Protein AF-A0A2S9GPB7-F1 (afdb_monomer)

Nearest PDB structures (foldseek):
  3t9q-assembly1_A  TM=3.711E-01  e=6.234E+00  Bacillus subtilis
  8k6n-assembly1_E  TM=3.688E-01  e=7.112E+00  Homo sapiens

Structure (mmCIF, N/CA/C/O backbone):
data_AF-A0A2S9GPB7-F1
#
_entry.id   AF-A0A2S9GPB7-F1
#
loop_
_atom_site.group_PDB
_atom_site.id
_atom_site.type_symbol
_atom_site.label_atom_id
_atom_site.label_alt_id
_atom_site.label_comp_id
_atom_site.label_asym_id
_atom_site.label_entity_id
_atom_site.label_seq_id
_atom_site.pdbx_PDB_ins_code
_atom_site.Cartn_x
_atom_site.Cartn_y
_atom_site.Cartn_z
_atom_site.occupancy
_atom_site.B_iso_or_equiv
_atom_site.auth_seq_id
_atom_site.auth_comp_id
_atom_site.auth_asym_id
_atom_site.auth_atom_id
_atom_site.pdbx_PDB_model_num
ATOM 1 N N . THR A 1 1 ? -1.835 -0.639 14.586 1.00 83.81 1 THR A N 1
ATOM 2 C CA . THR A 1 1 ? -2.191 0.249 13.467 1.00 83.81 1 THR A CA 1
ATOM 3 C C . THR A 1 1 ? -3.677 0.128 13.200 1.00 83.81 1 THR A C 1
ATOM 5 O O . THR A 1 1 ? -4.309 -0.823 13.679 1.00 83.81 1 THR A O 1
ATOM 8 N N . ASP A 1 2 ? -4.241 1.104 12.505 1.00 93.06 2 ASP A N 1
ATOM 9 C CA . ASP A 1 2 ? -5.675 1.184 12.245 1.00 93.06 2 ASP A CA 1
ATOM 10 C C . ASP A 1 2 ? -6.104 0.248 11.119 1.00 93.06 2 ASP A C 1
ATOM 12 O O . ASP A 1 2 ? -5.328 -0.106 10.230 1.00 93.06 2 ASP A O 1
ATOM 16 N N . ARG A 1 3 ? -7.347 -0.215 11.196 1.00 94.38 3 ARG A N 1
ATOM 17 C CA . ARG A 1 3 ? -7.952 -1.067 10.184 1.00 94.38 3 ARG A CA 1
ATOM 18 C C . ARG A 1 3 ? -8.159 -0.260 8.912 1.00 94.38 3 ARG A C 1
ATOM 20 O O . ARG A 1 3 ? -8.921 0.700 8.911 1.00 94.38 3 ARG A O 1
ATOM 27 N N . ASP A 1 4 ? -7.574 -0.760 7.838 1.00 95.38 4 ASP A N 1
ATOM 28 C CA . ASP A 1 4 ? -7.712 -0.219 6.497 1.00 95.38 4 ASP A CA 1
ATOM 29 C C . ASP A 1 4 ? -8.638 -1.104 5.650 1.00 95.38 4 ASP A C 1
ATOM 31 O O . ASP A 1 4 ? -8.525 -2.338 5.663 1.00 95.38 4 ASP A O 1
ATOM 35 N N . VAL A 1 5 ? -9.593 -0.478 4.965 1.00 93.81 5 VAL A N 1
ATOM 36 C CA . VAL A 1 5 ? -10.559 -1.144 4.088 1.00 93.81 5 VAL A CA 1
ATOM 37 C C . VAL A 1 5 ? -10.677 -0.343 2.802 1.00 93.81 5 VAL A C 1
ATOM 39 O O . VAL A 1 5 ? -11.176 0.778 2.828 1.00 93.81 5 VAL A O 1
ATOM 42 N N . GLN A 1 6 ? -10.292 -0.958 1.688 1.00 92.88 6 GLN A N 1
ATOM 43 C CA . GLN A 1 6 ? -10.408 -0.390 0.345 1.00 92.88 6 GLN A CA 1
ATOM 44 C C . GLN A 1 6 ? -11.311 -1.300 -0.479 1.00 92.88 6 GLN A C 1
ATOM 46 O O . GLN A 1 6 ? -11.168 -2.521 -0.426 1.00 92.88 6 GLN A O 1
ATOM 51 N N . ASN A 1 7 ? -12.302 -0.730 -1.168 1.00 89.25 7 ASN A N 1
ATOM 52 C CA . ASN A 1 7 ? -13.269 -1.481 -1.984 1.00 89.25 7 ASN A CA 1
ATOM 53 C C . ASN A 1 7 ? -13.922 -2.679 -1.261 1.00 89.25 7 ASN A C 1
ATOM 55 O O . ASN A 1 7 ? -14.182 -3.730 -1.842 1.00 89.25 7 ASN A O 1
ATOM 59 N N . GLY A 1 8 ? -14.182 -2.535 0.044 1.00 90.31 8 GLY A N 1
ATOM 60 C CA . GLY A 1 8 ? -14.765 -3.590 0.882 1.00 90.31 8 GLY A CA 1
ATOM 61 C C . GLY A 1 8 ? -13.790 -4.697 1.308 1.00 90.31 8 GLY A C 1
ATOM 62 O O . GLY A 1 8 ? -14.165 -5.553 2.112 1.00 90.31 8 GLY A O 1
ATOM 63 N N . ALA A 1 9 ? -12.539 -4.667 0.844 1.00 92.56 9 ALA A N 1
ATOM 64 C CA . ALA A 1 9 ? -11.482 -5.600 1.211 1.00 92.56 9 ALA A CA 1
ATOM 65 C C . ALA A 1 9 ? -10.568 -5.015 2.296 1.00 92.56 9 ALA A C 1
ATOM 67 O O . ALA A 1 9 ? -10.206 -3.840 2.275 1.00 92.56 9 ALA A O 1
ATOM 68 N N . LYS A 1 10 ? -10.181 -5.847 3.270 1.00 94.69 10 LYS A N 1
ATOM 69 C CA . LYS A 1 10 ? -9.207 -5.451 4.296 1.00 94.69 10 LYS A CA 1
ATOM 70 C C . LYS A 1 10 ? -7.811 -5.466 3.697 1.00 94.69 10 LYS A C 1
ATOM 72 O O . LYS A 1 10 ? -7.358 -6.524 3.264 1.00 94.69 10 LYS A O 1
ATOM 77 N N . GLN A 1 11 ? -7.124 -4.338 3.774 1.00 96.31 11 GLN A N 1
ATOM 78 C CA . GLN A 1 11 ? -5.770 -4.219 3.255 1.00 96.31 11 GLN A CA 1
ATOM 79 C C . GLN A 1 11 ? -4.717 -4.618 4.299 1.00 96.31 11 GLN A C 1
ATOM 81 O O . GLN A 1 11 ? -4.957 -4.582 5.514 1.00 96.31 11 GLN A O 1
ATOM 86 N N . GLN A 1 12 ? -3.555 -5.061 3.816 1.00 95.94 12 GLN A N 1
ATOM 87 C CA . GLN A 1 12 ? -2.424 -5.523 4.627 1.00 95.94 12 GLN A CA 1
ATOM 88 C C . GLN A 1 12 ? -1.114 -5.078 3.983 1.00 95.94 12 GLN A C 1
ATOM 90 O O . GLN A 1 12 ? -0.978 -5.132 2.761 1.00 95.94 12 GLN A O 1
ATOM 95 N N . VAL A 1 13 ? -0.142 -4.696 4.807 1.00 96.00 13 VAL A N 1
ATOM 96 C CA . VAL A 1 13 ? 1.190 -4.284 4.346 1.00 96.00 13 VAL A CA 1
ATOM 97 C C . VAL A 1 13 ? 2.201 -5.383 4.649 1.00 96.00 13 VAL A C 1
ATOM 99 O O . VAL A 1 13 ? 2.142 -6.007 5.708 1.00 96.00 13 VAL A O 1
ATOM 102 N N . SER A 1 14 ? 3.122 -5.647 3.728 1.00 96.62 14 SER A N 1
ATOM 103 C CA . SER A 1 14 ? 4.280 -6.499 4.005 1.00 96.62 14 SER A CA 1
ATOM 104 C C . SER A 1 14 ? 5.338 -5.703 4.759 1.00 96.62 14 SER A C 1
ATOM 106 O O . SER A 1 14 ? 5.622 -4.562 4.402 1.00 96.62 14 SER A O 1
ATOM 108 N N . VAL A 1 15 ? 5.935 -6.313 5.774 1.00 96.31 15 VAL A N 1
ATOM 109 C CA . VAL A 1 15 ? 7.037 -5.745 6.554 1.00 96.31 15 VAL A CA 1
ATOM 110 C C . VAL A 1 15 ? 8.195 -6.737 6.594 1.00 96.31 15 VAL A C 1
ATOM 112 O O . VAL A 1 15 ? 7.973 -7.947 6.650 1.00 96.31 15 VAL A O 1
ATOM 115 N N . GLU A 1 16 ? 9.417 -6.215 6.559 1.00 97.44 16 GLU A N 1
ATOM 116 C CA . GLU A 1 16 ? 10.661 -6.965 6.744 1.00 97.44 16 GLU A CA 1
ATOM 117 C C . GLU A 1 16 ? 11.289 -6.556 8.083 1.00 97.44 16 GLU A C 1
ATOM 119 O O . GLU A 1 16 ? 11.292 -5.373 8.433 1.00 97.44 16 GLU A O 1
ATOM 124 N N . ASP A 1 17 ? 11.792 -7.524 8.849 1.00 96.38 17 ASP A N 1
ATOM 125 C CA . ASP A 1 17 ? 12.534 -7.266 10.086 1.00 96.38 17 ASP A CA 1
ATOM 126 C C . ASP A 1 17 ? 14.059 -7.353 9.891 1.00 96.38 17 ASP A C 1
ATOM 128 O O . ASP A 1 17 ? 14.567 -7.677 8.820 1.00 96.38 17 ASP A O 1
ATOM 132 N N . SER A 1 18 ? 14.831 -7.074 10.947 1.00 97.12 18 SER A N 1
ATOM 133 C CA . SER A 1 18 ? 16.300 -7.096 10.882 1.00 97.12 18 SER A CA 1
ATOM 134 C C . SER A 1 18 ? 16.908 -8.486 10.644 1.00 97.12 18 SER A C 1
ATOM 136 O O . SER A 1 18 ? 18.127 -8.596 10.542 1.00 97.12 18 SER A O 1
ATOM 138 N N . MET A 1 19 ? 16.090 -9.540 10.616 1.00 96.88 19 MET A N 1
ATOM 139 C CA . MET A 1 19 ? 16.490 -10.917 10.319 1.00 96.88 19 MET A CA 1
ATOM 140 C C . MET A 1 19 ? 16.056 -11.338 8.906 1.00 96.88 19 MET A C 1
ATOM 142 O O . MET A 1 19 ? 16.073 -12.529 8.594 1.00 96.88 19 MET A O 1
ATOM 146 N N . SER A 1 20 ? 15.675 -10.373 8.059 1.00 94.94 20 SER A N 1
ATOM 147 C CA . SER A 1 20 ? 15.198 -10.581 6.687 1.00 94.94 20 SER A CA 1
ATOM 148 C C . SER A 1 20 ? 13.941 -11.449 6.594 1.00 94.94 20 SER A C 1
ATOM 150 O O . SER A 1 20 ? 13.713 -12.135 5.596 1.00 94.94 20 SER A O 1
ATOM 152 N N . MET A 1 21 ? 13.096 -11.426 7.629 1.00 97.06 21 MET A N 1
ATOM 153 C CA . MET A 1 21 ? 11.816 -12.128 7.614 1.00 97.06 21 MET A CA 1
ATOM 154 C C . MET A 1 21 ? 10.708 -11.217 7.091 1.00 97.06 21 MET A C 1
ATOM 156 O O . MET A 1 21 ? 10.335 -10.236 7.735 1.00 97.06 21 MET A O 1
ATOM 160 N N . VAL A 1 22 ? 10.125 -11.593 5.951 1.00 96.62 22 VAL A N 1
ATOM 161 C CA . VAL A 1 22 ? 8.976 -10.892 5.364 1.00 96.62 22 VAL A CA 1
ATOM 162 C C . VAL A 1 22 ? 7.673 -11.501 5.870 1.00 96.62 22 VAL A C 1
ATOM 164 O O . VAL A 1 22 ? 7.433 -12.702 5.729 1.00 96.62 22 VAL A O 1
ATOM 167 N N . HIS A 1 23 ? 6.803 -10.672 6.441 1.00 96.00 23 HIS A N 1
ATOM 168 C CA . HIS A 1 23 ? 5.481 -11.087 6.907 1.00 96.00 23 HIS A CA 1
ATOM 169 C C . HIS A 1 23 ? 4.435 -9.989 6.702 1.00 96.00 23 HIS A C 1
ATOM 171 O O . HIS A 1 23 ? 4.756 -8.826 6.468 1.00 96.00 23 HIS A O 1
ATOM 177 N N . LEU A 1 24 ? 3.157 -10.364 6.771 1.00 96.31 24 LEU A N 1
ATOM 178 C CA . LEU A 1 24 ? 2.054 -9.412 6.669 1.00 96.31 24 LEU A CA 1
ATOM 179 C C . LEU A 1 24 ? 1.763 -8.774 8.028 1.00 96.31 24 LEU A C 1
ATOM 181 O O . LEU A 1 24 ? 1.618 -9.460 9.040 1.00 96.31 24 LEU A O 1
ATOM 185 N N . SER A 1 25 ? 1.601 -7.457 8.017 1.00 95.56 25 SER A N 1
ATOM 186 C CA . SER A 1 25 ? 1.101 -6.658 9.124 1.00 95.56 25 SER A CA 1
ATOM 187 C C . SER A 1 25 ? -0.276 -6.099 8.774 1.00 95.56 25 SER A C 1
ATOM 189 O O . SER A 1 25 ? -0.520 -5.603 7.670 1.00 95.56 25 SER A O 1
ATOM 191 N N . ARG A 1 26 ? -1.203 -6.189 9.731 1.00 93.31 26 ARG A N 1
ATOM 192 C CA . ARG A 1 26 ? -2.584 -5.730 9.569 1.00 93.31 26 ARG A CA 1
ATOM 193 C C . ARG A 1 26 ? -3.056 -4.981 10.802 1.00 93.31 26 ARG A C 1
ATOM 195 O O . ARG A 1 26 ? -3.019 -5.508 11.914 1.00 93.31 26 ARG A O 1
ATOM 202 N N . GLY A 1 27 ? -3.608 -3.794 10.580 1.00 91.19 27 GLY A N 1
ATOM 203 C CA . GLY A 1 27 ? -4.292 -3.047 11.623 1.00 91.19 27 GLY A CA 1
ATOM 204 C C . GLY A 1 27 ? -5.642 -3.651 12.008 1.00 91.19 27 GLY A C 1
ATOM 205 O O . GLY A 1 27 ? -6.401 -4.160 11.174 1.00 91.19 27 GLY A O 1
ATOM 206 N N . SER A 1 28 ? -5.952 -3.618 13.300 1.00 93.31 28 SER A N 1
ATOM 207 C CA . SER A 1 28 ? -7.219 -4.112 13.857 1.00 93.31 28 SER A CA 1
ATOM 208 C C . SER A 1 28 ? -8.011 -3.041 14.602 1.00 93.31 28 SER A C 1
ATOM 210 O O . SER A 1 28 ? -9.195 -3.258 14.868 1.00 93.31 28 SER A O 1
ATOM 212 N N . LEU A 1 29 ? -7.384 -1.904 14.911 1.00 94.50 29 LEU A N 1
ATOM 213 C CA . LEU A 1 29 ? -8.013 -0.804 15.631 1.00 94.50 29 LEU A CA 1
ATOM 214 C C . LEU A 1 29 ? -8.985 -0.052 14.722 1.00 94.50 29 LEU A C 1
ATOM 216 O O . LEU A 1 29 ? -8.832 -0.037 13.503 1.00 94.50 29 LEU A O 1
ATOM 220 N N . HIS A 1 30 ? -10.015 0.549 15.306 1.00 93.69 30 HIS A N 1
ATOM 221 C CA . HIS A 1 30 ? -10.843 1.490 14.563 1.00 93.69 30 HIS A CA 1
ATOM 222 C C . HIS A 1 30 ? -10.029 2.768 14.315 1.00 93.69 30 HIS A C 1
ATOM 224 O O . HIS A 1 30 ? -9.449 3.260 15.286 1.00 93.69 30 HIS A O 1
ATOM 230 N N . PRO A 1 31 ? -9.988 3.301 13.077 1.00 93.44 31 PRO A N 1
ATOM 231 C CA . PRO A 1 31 ? -9.320 4.567 12.812 1.00 93.44 31 PRO A CA 1
ATOM 232 C C . PRO A 1 31 ? -9.819 5.661 13.766 1.00 93.44 31 PRO A C 1
ATOM 234 O O . PRO A 1 31 ? -11.024 5.746 14.008 1.00 93.44 31 PRO A O 1
ATOM 237 N N . PRO A 1 32 ? -8.935 6.511 14.310 1.00 93.81 32 PRO A N 1
ATOM 238 C CA . PRO A 1 32 ? -9.311 7.501 15.318 1.00 93.81 32 PRO A CA 1
ATOM 239 C C . PRO A 1 32 ? -10.185 8.645 14.771 1.00 93.81 32 PRO A C 1
ATOM 241 O O . PRO A 1 32 ? -10.648 9.481 15.544 1.00 93.81 32 PRO A O 1
ATOM 244 N N . GLY A 1 33 ? -10.430 8.690 13.460 1.00 93.81 33 GLY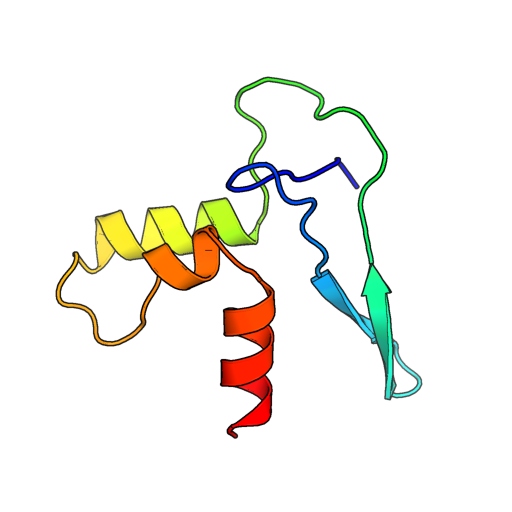 A N 1
ATOM 245 C CA . GLY A 1 33 ? -11.340 9.632 12.817 1.00 93.81 33 GLY A CA 1
ATOM 246 C C . GLY A 1 33 ? -11.500 9.353 11.322 1.00 93.81 33 GLY A C 1
ATOM 247 O O . GLY A 1 33 ? -10.716 8.615 10.730 1.00 93.81 33 GLY A O 1
ATOM 248 N N . GLU A 1 34 ? -12.502 9.980 10.705 1.00 91.19 34 GLU A N 1
ATOM 249 C CA . GLU A 1 34 ? -12.867 9.772 9.291 1.00 91.19 34 GLU A CA 1
ATOM 250 C C . GLU A 1 34 ? -11.811 10.274 8.295 1.00 91.19 34 GLU A C 1
ATOM 252 O O . GLU A 1 34 ? -11.772 9.834 7.151 1.00 91.19 34 GLU A O 1
ATOM 257 N N . GLN A 1 35 ? -10.948 11.198 8.722 1.00 92.88 35 GLN A N 1
ATOM 258 C CA . GLN A 1 35 ? -9.885 11.760 7.883 1.00 92.88 35 GLN A CA 1
ATOM 259 C C . GLN A 1 35 ? -8.583 10.954 7.939 1.00 92.88 35 GLN A C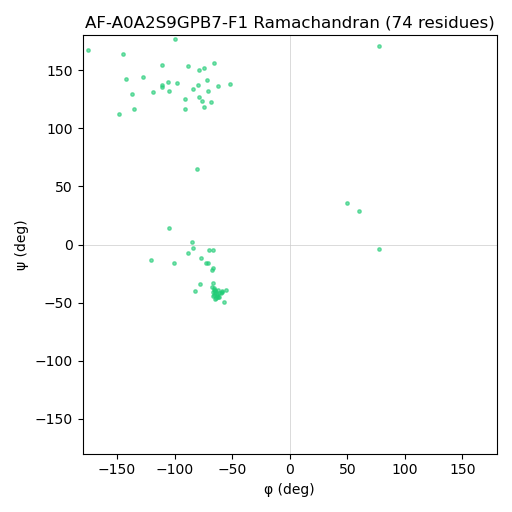 1
ATOM 261 O O . GLN A 1 35 ? -7.647 11.260 7.203 1.00 92.88 35 GLN A O 1
ATOM 266 N N . VAL A 1 36 ? -8.490 9.953 8.819 1.00 94.19 36 VAL A N 1
ATOM 267 C CA . VAL A 1 36 ? -7.286 9.125 8.929 1.00 94.19 36 VAL A CA 1
ATOM 268 C C . VAL A 1 36 ? -7.247 8.180 7.737 1.00 94.19 36 VAL A C 1
ATOM 270 O O . VAL A 1 36 ? -8.138 7.353 7.554 1.00 94.19 36 VAL A O 1
ATOM 273 N N . ARG A 1 37 ? -6.196 8.316 6.932 1.00 93.62 37 ARG A N 1
ATOM 274 C CA . ARG A 1 37 ? -5.936 7.504 5.742 1.00 93.62 37 ARG A CA 1
ATOM 275 C C . ARG A 1 37 ? -4.732 6.602 5.984 1.00 93.62 37 ARG A C 1
ATOM 277 O O . ARG A 1 37 ? -3.871 6.921 6.806 1.00 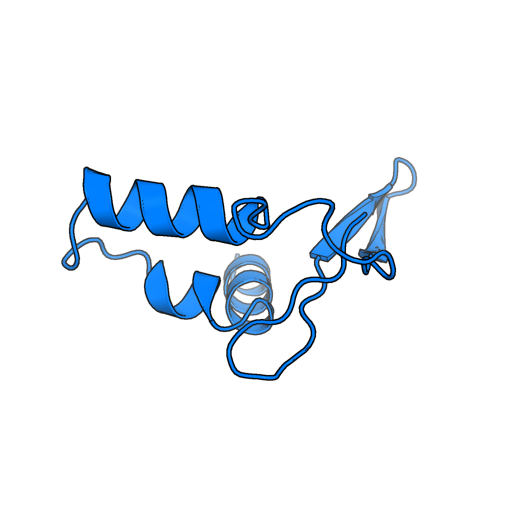93.62 37 ARG A O 1
ATOM 284 N N . SER A 1 38 ? -4.673 5.480 5.274 1.00 94.94 38 SER A N 1
ATOM 285 C CA . SER A 1 38 ? -3.473 4.647 5.246 1.00 94.94 38 SER A CA 1
ATOM 286 C C . SER A 1 38 ? -2.320 5.397 4.574 1.00 94.94 38 SER A C 1
ATOM 288 O O . SER A 1 38 ? -2.534 6.294 3.758 1.00 94.94 38 SER A O 1
ATOM 290 N N . GLU A 1 39 ? -1.083 5.012 4.883 1.00 95.38 39 GLU A N 1
ATOM 291 C CA . GLU A 1 39 ? 0.100 5.587 4.230 1.00 95.38 39 GLU A CA 1
ATOM 292 C C . GLU A 1 39 ? 0.060 5.379 2.711 1.00 95.38 39 GLU A C 1
ATOM 294 O O . GLU A 1 39 ? 0.370 6.295 1.953 1.00 95.38 39 GLU A O 1
ATOM 299 N N . VAL A 1 40 ? -0.394 4.202 2.265 1.00 96.62 40 VAL A N 1
ATOM 300 C CA . VAL A 1 40 ? -0.562 3.893 0.839 1.00 96.62 40 VAL A CA 1
ATOM 301 C C . VAL A 1 40 ? -1.576 4.835 0.193 1.00 96.62 40 VAL A C 1
ATOM 303 O O . VAL A 1 40 ? -1.278 5.377 -0.870 1.00 96.62 40 VAL A O 1
ATOM 306 N N . ALA A 1 41 ? -2.721 5.088 0.837 1.00 96.19 41 ALA A N 1
ATOM 307 C CA . ALA A 1 41 ? -3.723 6.005 0.305 1.00 96.19 41 ALA A CA 1
ATOM 308 C C . ALA A 1 41 ? -3.188 7.433 0.202 1.00 96.19 41 ALA A C 1
ATOM 310 O O . ALA A 1 41 ? -3.308 8.059 -0.848 1.00 96.19 41 ALA A O 1
ATOM 311 N N . ILE A 1 42 ? -2.498 7.912 1.242 1.00 97.00 42 ILE A N 1
ATOM 312 C CA . ILE A 1 42 ? -1.865 9.237 1.233 1.00 97.00 42 ILE A CA 1
ATOM 313 C C . ILE A 1 42 ? -0.891 9.361 0.056 1.00 97.00 42 ILE A C 1
ATOM 315 O O . ILE A 1 42 ? -0.959 10.329 -0.698 1.00 97.00 42 ILE A O 1
ATOM 319 N N . VAL A 1 43 ? 0.002 8.385 -0.131 1.00 97.88 43 VAL A N 1
ATOM 320 C CA . VAL A 1 43 ? 0.996 8.422 -1.215 1.00 97.88 43 VAL A CA 1
ATOM 321 C C . VAL A 1 43 ? 0.327 8.351 -2.587 1.00 97.88 43 VAL A C 1
ATOM 323 O O . VAL A 1 43 ? 0.663 9.148 -3.462 1.00 97.88 43 VAL A O 1
ATOM 326 N N . CYS A 1 44 ? -0.623 7.435 -2.785 1.00 97.81 44 CYS A N 1
ATOM 327 C CA . CYS A 1 44 ? -1.281 7.255 -4.077 1.00 97.81 44 CYS A CA 1
ATOM 328 C C . CYS A 1 44 ? -2.112 8.479 -4.470 1.00 97.81 44 CYS A C 1
ATOM 330 O O . CYS A 1 44 ? -2.040 8.923 -5.614 1.00 97.81 44 CYS A O 1
ATOM 332 N N . GLU A 1 45 ? -2.869 9.057 -3.539 1.00 96.88 45 GLU A N 1
ATOM 333 C CA . GLU A 1 45 ? -3.667 10.258 -3.796 1.00 96.88 45 GLU A CA 1
ATOM 334 C C . GLU A 1 45 ? -2.777 11.473 -4.075 1.00 96.88 45 GLU A C 1
ATOM 336 O O . GLU A 1 45 ? -3.004 12.174 -5.059 1.00 96.88 45 GLU A O 1
ATOM 341 N N . LEU A 1 46 ? -1.713 11.686 -3.291 1.00 98.25 46 LEU A N 1
ATOM 342 C CA . LEU A 1 46 ? -0.750 12.759 -3.561 1.00 98.25 46 LEU A CA 1
ATOM 343 C C . LEU A 1 46 ? -0.094 12.603 -4.934 1.00 98.25 46 LEU A C 1
ATOM 345 O O . LEU A 1 46 ? 0.063 13.585 -5.657 1.00 98.25 46 LEU A O 1
ATOM 349 N N . ALA A 1 47 ? 0.279 11.379 -5.308 1.00 98.19 47 ALA A N 1
ATOM 350 C CA . ALA A 1 47 ? 0.881 11.111 -6.605 1.00 98.19 47 ALA A CA 1
ATOM 351 C C . ALA A 1 47 ? -0.098 11.379 -7.754 1.00 98.19 47 ALA A C 1
ATOM 353 O O . ALA A 1 47 ? 0.296 11.968 -8.758 1.00 98.19 47 ALA A O 1
ATOM 354 N N . ARG A 1 48 ? -1.377 11.013 -7.602 1.00 96.94 48 ARG A N 1
ATOM 355 C CA . ARG A 1 48 ? -2.424 11.326 -8.587 1.00 96.94 48 ARG A CA 1
ATOM 356 C C . ARG A 1 48 ? -2.619 12.829 -8.758 1.00 96.94 48 ARG A C 1
ATOM 358 O O . ARG A 1 48 ? -2.683 13.292 -9.893 1.00 96.94 48 ARG A O 1
ATOM 365 N N . GLU A 1 49 ? -2.683 13.574 -7.657 1.00 97.94 49 GLU A N 1
ATOM 366 C CA . GLU A 1 49 ? -2.860 15.032 -7.683 1.00 97.94 49 GLU A CA 1
ATOM 367 C C . GLU A 1 49 ? -1.646 15.753 -8.283 1.00 97.94 49 GLU A C 1
ATOM 369 O O . GLU A 1 49 ? -1.794 16.694 -9.058 1.00 97.94 49 GLU A O 1
ATOM 374 N N . LEU A 1 50 ? -0.431 15.309 -7.952 1.00 98.38 50 LEU A N 1
ATOM 375 C CA . LEU A 1 50 ? 0.796 15.983 -8.375 1.00 98.38 50 LEU A CA 1
ATOM 376 C C . LEU A 1 50 ? 1.235 15.610 -9.796 1.00 98.38 50 LEU A C 1
ATOM 378 O O . LEU A 1 50 ? 1.734 16.462 -10.528 1.00 98.38 50 LEU A O 1
ATOM 382 N N . LEU A 1 51 ? 1.116 14.333 -10.165 1.00 97.69 51 LEU A N 1
ATOM 383 C CA . LEU A 1 51 ? 1.674 13.783 -11.408 1.00 97.69 51 LEU A CA 1
ATOM 384 C C . LEU A 1 51 ? 0.620 13.630 -12.509 1.00 97.69 51 LEU A C 1
ATOM 386 O O . LEU A 1 51 ? 0.972 13.487 -13.679 1.00 97.69 51 LEU A O 1
ATOM 390 N N . GLY A 1 52 ? -0.661 13.676 -12.143 1.00 94.25 52 GLY A N 1
ATOM 391 C CA . GLY A 1 52 ? -1.778 13.506 -13.058 1.00 94.25 52 GLY A CA 1
ATOM 392 C C . GLY A 1 52 ? -2.044 12.045 -13.455 1.00 94.25 52 GLY A C 1
ATOM 393 O O . GLY A 1 52 ? -1.258 11.139 -13.165 1.00 94.25 52 GLY A O 1
ATOM 394 N N . PRO A 1 53 ? -3.174 11.798 -14.142 1.00 91.44 53 PRO A N 1
ATOM 395 C CA . PRO A 1 53 ? -3.634 10.452 -14.494 1.00 91.44 53 PRO A CA 1
ATOM 396 C C . PRO A 1 53 ? -2.808 9.776 -15.600 1.00 91.44 53 PRO A C 1
ATOM 398 O O . PRO A 1 53 ? -2.909 8.566 -15.772 1.00 91.44 53 PRO A O 1
ATOM 401 N N . GLU A 1 54 ? -2.003 10.532 -16.353 1.00 94.56 54 GLU A N 1
ATOM 402 C CA . GLU A 1 54 ? -1.171 10.002 -17.447 1.00 94.56 54 GLU A CA 1
ATOM 403 C C . GLU A 1 54 ? 0.174 9.437 -16.966 1.00 94.56 54 GLU A C 1
ATOM 405 O O . GLU A 1 54 ? 0.957 8.913 -17.762 1.00 94.56 54 GLU A O 1
ATOM 410 N N . HIS A 1 55 ? 0.468 9.537 -15.668 1.00 97.69 55 HIS A N 1
ATOM 411 C CA . HIS A 1 55 ? 1.696 8.996 -15.107 1.00 97.69 55 HIS A CA 1
ATOM 412 C C . HIS A 1 55 ? 1.748 7.460 -15.280 1.00 97.69 55 HIS A C 1
ATOM 414 O O . HIS A 1 55 ? 0.759 6.780 -15.007 1.00 97.69 55 HIS A O 1
ATOM 420 N N . PRO A 1 56 ? 2.891 6.869 -15.686 1.00 96.44 56 PRO A N 1
ATOM 421 C CA . PRO A 1 56 ? 2.973 5.441 -16.024 1.00 96.44 56 PRO A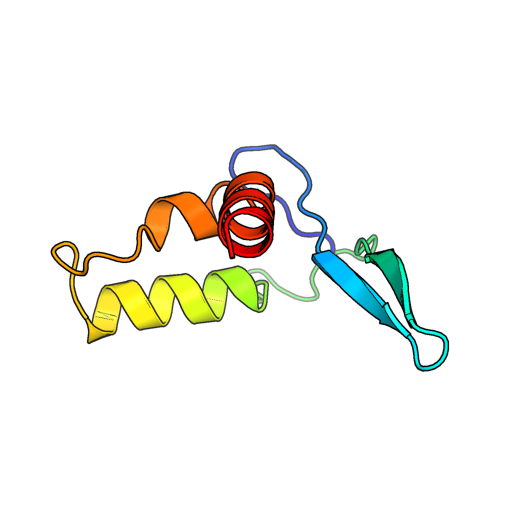 CA 1
ATOM 422 C C . PRO A 1 56 ? 2.771 4.491 -14.834 1.00 96.44 56 PRO A C 1
ATOM 424 O O . PRO A 1 56 ? 2.478 3.313 -15.024 1.00 96.44 56 PRO A O 1
ATOM 427 N N . VAL A 1 57 ? 2.953 4.980 -13.606 1.00 96.81 57 VAL A N 1
ATOM 428 C CA . VAL A 1 57 ? 2.699 4.192 -12.392 1.00 96.81 57 VAL A CA 1
ATOM 429 C C . VAL A 1 57 ? 1.191 4.164 -12.106 1.00 96.81 57 VAL A C 1
ATOM 431 O O . VAL A 1 57 ? 0.590 5.235 -11.998 1.00 96.81 57 VAL A O 1
ATOM 434 N N . PRO A 1 58 ? 0.571 2.979 -11.929 1.00 96.50 58 PRO A N 1
ATOM 435 C CA . PRO A 1 58 ? -0.876 2.840 -11.776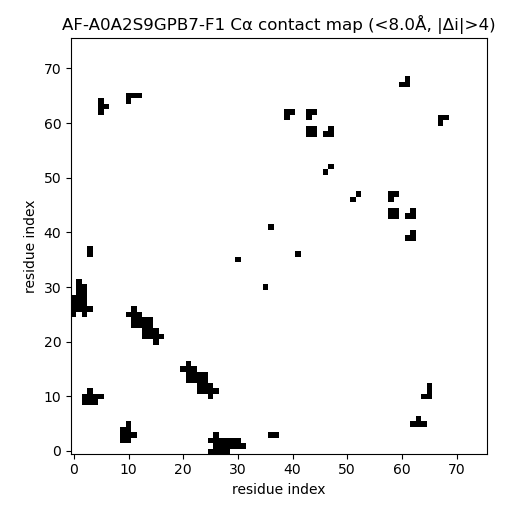 1.00 96.50 58 PRO A CA 1
ATOM 436 C C . PRO A 1 58 ? -1.340 3.151 -10.340 1.00 96.50 58 PRO A C 1
ATOM 438 O O . PRO A 1 58 ? -1.848 2.280 -9.634 1.00 96.50 58 PRO A O 1
ATOM 441 N N . TRP A 1 59 ? -1.178 4.403 -9.904 1.00 97.50 59 TRP A N 1
ATOM 442 C CA . TRP A 1 59 ? -1.445 4.853 -8.529 1.00 97.50 59 TRP A CA 1
ATOM 443 C C . TRP A 1 59 ? -2.863 4.554 -8.031 1.00 97.50 59 TRP A C 1
ATOM 445 O O . TRP A 1 59 ? -3.041 4.168 -6.882 1.00 97.50 59 TRP A O 1
ATOM 455 N N . GLU A 1 60 ? -3.874 4.697 -8.889 1.00 95.75 60 GLU A N 1
ATOM 456 C CA . GLU A 1 60 ? -5.259 4.365 -8.530 1.00 95.75 60 GLU A CA 1
ATOM 457 C C . GLU A 1 60 ? -5.423 2.873 -8.221 1.00 95.75 60 GLU A C 1
ATOM 459 O O . GLU A 1 60 ? -6.002 2.508 -7.204 1.00 95.75 60 GLU A O 1
ATOM 464 N N . ARG A 1 61 ? -4.807 2.009 -9.030 1.00 96.44 61 ARG A N 1
ATOM 465 C CA . ARG A 1 61 ? -4.856 0.561 -8.819 1.00 96.44 61 ARG A CA 1
ATOM 466 C C . ARG A 1 61 ? -4.114 0.141 -7.548 1.00 96.44 61 ARG A C 1
ATOM 468 O O . ARG A 1 61 ? -4.559 -0.773 -6.866 1.00 96.44 61 ARG A O 1
ATOM 475 N N . PHE A 1 62 ? -3.004 0.805 -7.229 1.00 97.25 62 PHE A N 1
ATOM 476 C CA . PHE A 1 62 ? -2.276 0.584 -5.978 1.00 97.25 62 PHE A CA 1
ATOM 477 C C . PHE A 1 62 ? -3.082 1.006 -4.748 1.00 97.25 62 PHE A C 1
ATOM 479 O O . PHE A 1 62 ? -3.054 0.307 -3.740 1.00 97.25 62 PHE A O 1
ATOM 486 N N . ASN A 1 63 ? -3.817 2.116 -4.833 1.00 96.69 63 ASN A N 1
ATOM 487 C CA . ASN A 1 63 ? -4.702 2.560 -3.7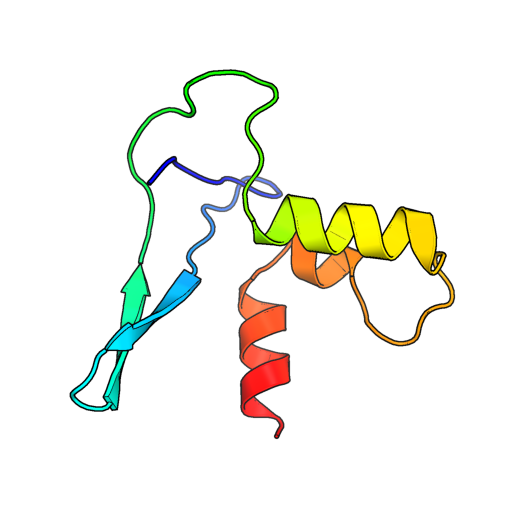59 1.00 96.69 63 ASN A CA 1
ATOM 488 C C . ASN A 1 63 ? -5.825 1.547 -3.478 1.00 96.69 63 ASN A C 1
ATOM 490 O O . ASN A 1 63 ? -6.176 1.309 -2.325 1.00 96.69 63 ASN A O 1
ATOM 494 N N . ASP A 1 64 ? -6.369 0.951 -4.537 1.00 96.31 64 ASP A N 1
ATOM 495 C CA . ASP A 1 64 ? -7.510 0.040 -4.464 1.00 96.31 64 ASP A CA 1
ATOM 496 C C . ASP A 1 64 ? -7.147 -1.370 -3.978 1.00 96.31 64 ASP A C 1
ATOM 498 O O . ASP A 1 64 ? -7.963 -2.023 -3.319 1.00 96.31 64 ASP A O 1
ATOM 502 N N . ASP A 1 65 ? -5.948 -1.851 -4.319 1.00 96.94 65 ASP A N 1
ATOM 503 C CA . ASP A 1 65 ? -5.522 -3.225 -4.063 1.00 96.94 65 ASP A CA 1
ATOM 504 C C . ASP A 1 65 ? -4.009 -3.339 -3.812 1.00 9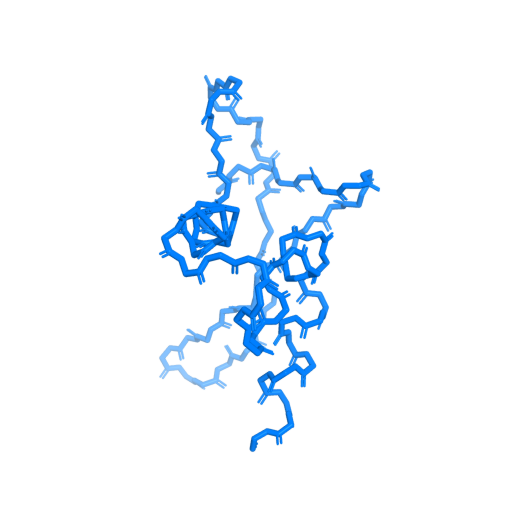6.94 65 ASP A C 1
ATOM 506 O O . ASP A 1 65 ? -3.176 -3.184 -4.712 1.00 96.94 65 ASP A O 1
ATOM 510 N N . TYR A 1 66 ? -3.644 -3.677 -2.571 1.00 96.69 66 TYR A N 1
ATOM 511 C CA . TYR A 1 66 ? -2.241 -3.776 -2.168 1.00 96.69 66 TYR A CA 1
ATOM 512 C C . TYR A 1 66 ? -1.584 -5.073 -2.661 1.00 96.69 66 TYR A C 1
ATOM 514 O O . TYR A 1 66 ? -0.354 -5.175 -2.608 1.00 96.69 66 TYR A O 1
ATOM 522 N N . ASP A 1 67 ? -2.349 -6.057 -3.161 1.00 96.19 67 ASP A N 1
ATOM 523 C CA . ASP A 1 67 ? -1.778 -7.194 -3.897 1.00 96.19 67 ASP A CA 1
ATOM 524 C C . ASP A 1 67 ? -1.009 -6.694 -5.127 1.00 96.19 67 ASP A C 1
ATOM 526 O O . ASP A 1 67 ? 0.122 -7.115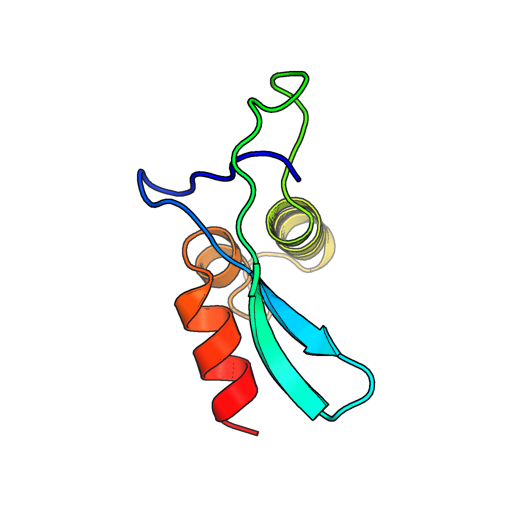 -5.354 1.00 96.19 67 ASP A O 1
ATOM 530 N N . VAL A 1 68 ? -1.540 -5.695 -5.836 1.00 97.19 68 VAL A N 1
ATOM 531 C CA . VAL A 1 68 ? -0.922 -5.150 -7.057 1.00 97.19 68 VAL A CA 1
ATOM 532 C C . VAL A 1 68 ? 0.401 -4.438 -6.762 1.00 97.19 68 VAL A C 1
ATOM 534 O O . VAL A 1 68 ? 1.327 -4.483 -7.572 1.00 97.19 68 VAL A O 1
ATOM 537 N N . ILE A 1 69 ? 0.525 -3.806 -5.592 1.00 97.06 69 ILE A N 1
ATOM 538 C CA . ILE A 1 69 ? 1.797 -3.226 -5.137 1.00 97.06 69 ILE A CA 1
ATOM 539 C C . ILE A 1 69 ? 2.831 -4.336 -4.936 1.00 97.06 69 ILE A C 1
ATOM 541 O O . ILE A 1 69 ? 3.970 -4.217 -5.387 1.00 97.06 69 ILE A O 1
ATOM 545 N N . ARG A 1 70 ? 2.438 -5.433 -4.280 1.00 97.25 70 ARG A N 1
ATOM 546 C CA . ARG A 1 70 ? 3.329 -6.577 -4.047 1.00 97.25 70 ARG A CA 1
ATOM 547 C C . ARG A 1 70 ? 3.714 -7.283 -5.343 1.00 97.25 70 ARG A C 1
ATOM 549 O O . ARG A 1 70 ? 4.877 -7.648 -5.482 1.00 97.25 70 ARG A O 1
ATOM 556 N N . ASP A 1 71 ? 2.799 -7.397 -6.299 1.00 97.62 71 ASP A N 1
ATOM 557 C CA . ASP A 1 71 ? 3.097 -7.920 -7.635 1.00 97.62 71 ASP A CA 1
ATOM 558 C C . ASP A 1 71 ? 4.128 -7.047 -8.364 1.00 97.62 71 ASP A C 1
ATOM 560 O O . ASP A 1 71 ? 5.057 -7.567 -8.979 1.00 97.62 71 ASP A O 1
ATOM 564 N N . ALA A 1 72 ? 4.010 -5.717 -8.261 1.00 96.69 72 ALA A N 1
ATOM 565 C CA . ALA A 1 72 ? 4.977 -4.791 -8.846 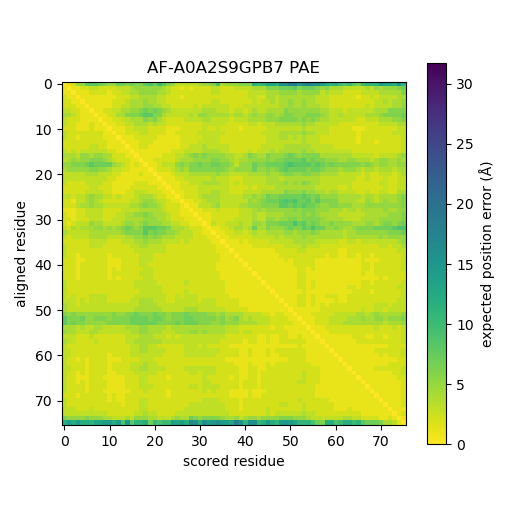1.00 96.69 72 ALA A CA 1
ATOM 566 C C . ALA A 1 72 ? 6.368 -4.916 -8.201 1.00 96.69 72 ALA A C 1
ATOM 568 O O . ALA A 1 72 ? 7.368 -4.872 -8.911 1.00 96.69 72 ALA A O 1
ATOM 569 N N . ILE A 1 73 ? 6.435 -5.111 -6.878 1.00 96.12 73 ILE A N 1
ATOM 570 C CA . ILE A 1 73 ? 7.693 -5.364 -6.157 1.00 96.12 73 ILE A CA 1
ATOM 571 C C . ILE A 1 73 ? 8.314 -6.700 -6.592 1.00 96.12 73 ILE A C 1
ATOM 573 O O . ILE A 1 73 ? 9.520 -6.771 -6.794 1.00 96.12 73 ILE A O 1
ATOM 577 N N . ALA A 1 74 ? 7.504 -7.749 -6.759 1.00 96.62 74 ALA A N 1
ATOM 578 C CA . ALA A 1 74 ? 7.968 -9.087 -7.135 1.00 96.62 74 ALA A CA 1
ATOM 579 C C . ALA A 1 74 ? 8.465 -9.198 -8.590 1.00 96.62 74 ALA A C 1
ATOM 581 O O . ALA A 1 74 ? 9.116 -10.181 -8.938 1.00 96.62 74 ALA A O 1
ATOM 582 N N . ALA A 1 75 ? 8.139 -8.225 -9.444 1.00 94.81 75 ALA A N 1
ATOM 583 C CA . ALA A 1 75 ? 8.553 -8.187 -10.845 1.00 94.81 75 ALA A CA 1
ATOM 584 C C . ALA A 1 75 ? 9.955 -7.580 -11.069 1.00 94.81 75 ALA A C 1
ATOM 586 O O . ALA A 1 75 ? 10.366 -7.437 -12.225 1.00 94.81 75 ALA A O 1
ATOM 587 N N . VAL A 1 76 ? 10.656 -7.198 -9.995 1.00 80.75 76 VAL A N 1
ATOM 588 C CA . VAL A 1 76 ? 11.995 -6.579 -10.012 1.00 80.75 76 VAL A CA 1
ATOM 589 C C . VAL A 1 76 ? 13.084 -7.596 -9.689 1.00 80.75 76 VAL A C 1
ATOM 591 O O . VAL A 1 76 ? 12.867 -8.443 -8.795 1.00 80.75 76 VAL A O 1
#

Secondary structure (DSSP, 8-state):
-B--EETTEEP-EEEE-TT--EEEE---BPPSSTT---HHHHHHHHHHHHH-TT-SS-HHHHHH-HHHHHHHHHT-

Sequence (76 aa):
TDRDVQNGAKQQVSVEDSMSMVHLSRGSLHPPGEQVRSEVAIVCELARELLGPEHPVPWERFNDDYDVIRDAIAAV

Mean predicted aligned error: 2.9 Å

Solvent-accessible surface area (backbone atoms only — not comparable to full-atom values): 4702 Å² total; per-residue (Å²): 101,51,48,47,70,34,96,90,39,77,55,61,46,80,45,71,50,100,82,74,50,75,45,81,45,69,36,80,41,77,56,96,44,93,84,68,69,54,72,61,45,52,53,26,52,51,46,43,73,74,62,38,90,82,44,90,67,63,38,69,57,40,48,54,35,55,64,57,47,52,52,58,58,68,75,107

Radius of gyration: 13.53 Å; Cα contacts (8 Å, |Δi|>4): 75; chains: 1; bounding box: 31×28×33 Å

Foldseek 3Di:
DAFDAAPNDTDWDWDADPVRDIDTDGHDHHPPDPPDDDPLLVVLVVCCVPVHPPDPDNSVVCNRHVVVVVVVVVVD

pLDDT: mean 95.21, std 2.9, range [80.75, 98.38]